Protein AF-A0A3B9VLE1-F1 (afdb_monomer_lite)

Radius of gyration: 15.41 Å; chains: 1; bounding box: 36×22×51 Å

Structure (mmCIF, N/CA/C/O backbone):
data_AF-A0A3B9VLE1-F1
#
_entry.id   AF-A0A3B9VLE1-F1
#
loop_
_atom_site.group_PDB
_atom_site.id
_atom_site.type_symbol
_atom_site.label_atom_id
_atom_site.label_alt_id
_atom_site.label_comp_id
_atom_site.label_asym_id
_atom_site.label_entity_id
_atom_site.label_seq_id
_atom_site.pdbx_PDB_ins_code
_atom_site.Cartn_x
_atom_site.Cartn_y
_atom_site.Cartn_z
_atom_site.occupancy
_atom_site.B_iso_or_equiv
_atom_site.auth_seq_id
_atom_site.auth_comp_id
_atom_site.auth_asym_id
_atom_site.auth_atom_id
_atom_site.pdbx_PDB_model_num
ATOM 1 N N . LEU A 1 1 ? -0.944 -4.011 18.019 1.00 70.25 1 LEU A N 1
ATOM 2 C CA . LEU A 1 1 ? -1.348 -2.941 17.081 1.00 70.25 1 LEU A CA 1
ATOM 3 C C . LEU A 1 1 ? -0.134 -2.202 16.506 1.00 70.25 1 LEU A C 1
ATOM 5 O O . LEU A 1 1 ? 0.035 -2.198 15.294 1.00 70.25 1 LEU A O 1
ATOM 9 N N . ILE A 1 2 ? 0.759 -1.695 17.366 1.00 76.44 2 ILE A N 1
ATOM 10 C CA . ILE A 1 2 ? 2.012 -1.003 16.998 1.00 76.44 2 ILE A CA 1
ATOM 11 C C . ILE A 1 2 ? 2.849 -1.792 15.974 1.00 76.44 2 ILE A C 1
ATOM 13 O O . ILE A 1 2 ? 3.187 -1.263 14.921 1.00 76.44 2 ILE A O 1
ATOM 17 N N . PHE A 1 3 ? 3.097 -3.084 16.216 1.00 76.88 3 PHE A N 1
ATOM 18 C CA . PHE A 1 3 ? 3.827 -3.942 15.270 1.00 76.88 3 PHE A CA 1
ATOM 19 C C . PHE A 1 3 ? 3.157 -4.060 13.893 1.00 76.88 3 PHE A C 1
ATOM 21 O O . PHE A 1 3 ? 3.846 -4.123 12.881 1.00 76.88 3 PHE A O 1
ATOM 28 N N . GLY A 1 4 ? 1.823 -4.056 13.832 1.00 77.31 4 GLY A N 1
ATOM 29 C CA . GLY A 1 4 ? 1.105 -4.088 12.557 1.00 77.31 4 GLY A CA 1
ATOM 30 C C . GLY A 1 4 ? 1.175 -2.754 11.814 1.00 77.31 4 GLY A C 1
ATOM 31 O O . GLY A 1 4 ? 1.253 -2.738 10.591 1.00 77.31 4 GLY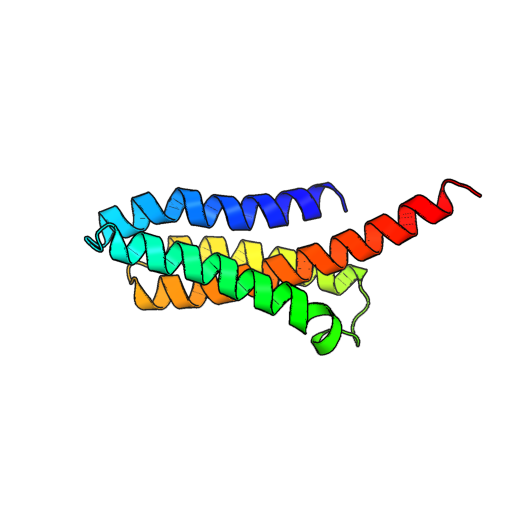 A O 1
ATOM 32 N N . LEU A 1 5 ? 1.202 -1.637 12.549 1.00 81.94 5 LEU A N 1
ATOM 33 C CA . LEU A 1 5 ? 1.368 -0.306 11.971 1.00 81.94 5 LEU A CA 1
ATOM 34 C C . LEU A 1 5 ? 2.775 -0.138 11.381 1.00 81.94 5 LEU A C 1
ATOM 36 O O . LEU A 1 5 ? 2.920 0.314 10.248 1.00 81.94 5 LEU A O 1
ATOM 40 N N . LEU A 1 6 ? 3.796 -0.590 12.118 1.00 83.56 6 LEU A N 1
ATOM 41 C CA . LEU A 1 6 ? 5.168 -0.682 11.618 1.00 83.56 6 LEU A CA 1
ATOM 42 C C . LEU A 1 6 ? 5.242 -1.594 10.388 1.00 83.56 6 LEU A C 1
ATOM 44 O O . LEU A 1 6 ? 5.837 -1.214 9.387 1.00 83.56 6 LEU A O 1
ATOM 48 N N . GLY A 1 7 ? 4.579 -2.754 10.424 1.00 80.50 7 GLY A N 1
ATOM 49 C CA . GLY A 1 7 ? 4.510 -3.681 9.294 1.00 80.50 7 GLY A CA 1
ATOM 50 C C . GLY A 1 7 ? 3.903 -3.062 8.030 1.00 80.50 7 GLY A C 1
ATOM 51 O O . GLY A 1 7 ? 4.459 -3.232 6.949 1.00 80.50 7 GLY A O 1
ATOM 52 N N . ALA A 1 8 ? 2.815 -2.295 8.151 1.00 78.75 8 ALA A N 1
ATOM 53 C CA . ALA A 1 8 ? 2.198 -1.604 7.015 1.00 78.75 8 ALA A CA 1
ATOM 54 C C . ALA A 1 8 ? 3.144 -0.565 6.383 1.00 78.75 8 ALA A C 1
ATOM 56 O O . ALA A 1 8 ? 3.238 -0.465 5.157 1.00 78.75 8 ALA A O 1
ATOM 57 N N . PHE A 1 9 ? 3.891 0.164 7.217 1.00 80.12 9 PHE A N 1
ATOM 58 C CA . PHE A 1 9 ? 4.865 1.153 6.756 1.00 80.12 9 PHE A CA 1
ATOM 59 C C . PHE A 1 9 ? 6.079 0.495 6.088 1.00 80.12 9 PHE A C 1
ATOM 61 O O . PHE A 1 9 ? 6.502 0.907 5.008 1.00 80.12 9 PHE A O 1
ATOM 68 N N . ILE A 1 10 ? 6.594 -0.580 6.692 1.0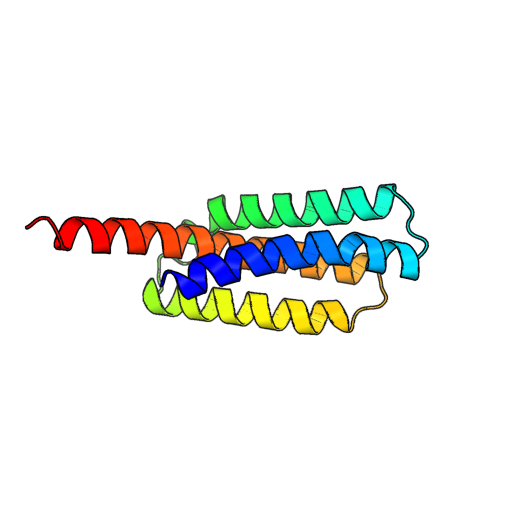0 83.69 10 ILE A N 1
ATOM 69 C CA . ILE A 1 10 ? 7.683 -1.386 6.131 1.00 83.69 10 ILE A CA 1
ATOM 70 C C . ILE A 1 10 ? 7.260 -1.991 4.793 1.00 83.69 10 ILE A C 1
ATOM 72 O O . ILE A 1 10 ? 8.054 -1.971 3.862 1.00 83.69 10 ILE A O 1
ATOM 76 N N . ALA A 1 11 ? 6.021 -2.470 4.655 1.00 79.44 11 ALA A N 1
ATOM 77 C CA . ALA A 1 11 ? 5.528 -3.021 3.396 1.00 79.44 11 ALA A CA 1
ATOM 78 C C . ALA A 1 11 ? 5.572 -1.989 2.258 1.00 79.44 11 ALA A C 1
ATOM 80 O O . ALA A 1 11 ? 6.060 -2.299 1.174 1.00 79.44 11 ALA A O 1
ATOM 81 N N . ALA A 1 12 ? 5.135 -0.749 2.508 1.00 78.75 12 ALA A N 1
ATOM 82 C CA . ALA A 1 12 ? 5.226 0.326 1.519 1.00 78.75 12 ALA A CA 1
ATOM 83 C C . ALA A 1 12 ? 6.689 0.699 1.200 1.00 78.75 12 ALA A C 1
ATOM 85 O O . ALA A 1 12 ? 7.048 0.861 0.033 1.00 78.75 12 ALA A O 1
ATOM 86 N N . GLY A 1 13 ? 7.552 0.782 2.219 1.00 81.75 13 GLY A N 1
ATOM 87 C CA . GLY A 1 13 ? 8.978 1.080 2.045 1.00 81.75 13 GLY A CA 1
ATOM 88 C C . GLY A 1 13 ? 9.751 -0.018 1.306 1.00 81.75 13 GLY A C 1
ATOM 89 O O . GLY A 1 13 ? 10.593 0.283 0.462 1.00 81.75 13 GLY A O 1
ATOM 90 N N . ALA A 1 14 ? 9.430 -1.286 1.564 1.00 83.56 14 ALA A N 1
ATOM 91 C CA . ALA A 1 14 ? 10.043 -2.439 0.913 1.00 83.56 14 ALA A CA 1
ATOM 92 C C . ALA A 1 14 ? 9.784 -2.432 -0.597 1.00 83.56 14 ALA A C 1
ATOM 94 O O . ALA A 1 14 ? 10.701 -2.696 -1.368 1.00 83.56 14 ALA A O 1
ATOM 95 N N . VAL A 1 15 ? 8.576 -2.056 -1.030 1.00 80.00 15 VAL A N 1
ATOM 96 C CA . VAL A 1 15 ? 8.258 -1.914 -2.459 1.00 80.00 15 VAL A CA 1
ATOM 97 C C . VAL A 1 15 ? 9.141 -0.861 -3.120 1.00 80.00 15 VAL A C 1
ATOM 99 O O . VAL A 1 15 ? 9.681 -1.113 -4.190 1.00 80.00 15 VAL A O 1
ATOM 102 N N . ILE A 1 16 ? 9.333 0.299 -2.486 1.00 81.69 16 ILE A N 1
ATOM 103 C CA . ILE A 1 16 ? 10.177 1.370 -3.038 1.00 81.69 16 ILE A CA 1
ATOM 104 C C . ILE A 1 16 ? 11.647 0.929 -3.093 1.00 81.69 16 ILE A C 1
ATOM 106 O O . ILE A 1 16 ? 12.321 1.161 -4.096 1.00 81.69 16 ILE A O 1
ATOM 110 N N . GLY A 1 17 ? 12.135 0.247 -2.052 1.00 80.88 17 GLY A N 1
ATOM 111 C CA . GLY A 1 17 ? 13.491 -0.307 -2.027 1.00 80.88 17 GLY A CA 1
ATOM 112 C C . GLY A 1 17 ? 13.726 -1.352 -3.122 1.00 80.88 17 GLY A C 1
ATOM 113 O O . GLY A 1 17 ? 14.759 -1.327 -3.787 1.00 80.88 17 GLY A O 1
ATOM 114 N N . LEU A 1 18 ? 12.742 -2.226 -3.354 1.00 75.62 18 LEU A N 1
ATOM 115 C CA . LEU A 1 18 ? 12.790 -3.273 -4.378 1.00 75.62 18 LEU A CA 1
ATOM 116 C C . LEU A 1 18 ? 12.486 -2.756 -5.789 1.00 75.62 18 LEU A C 1
ATOM 118 O O . LEU A 1 18 ? 12.871 -3.396 -6.762 1.00 75.62 18 LEU A O 1
ATOM 122 N N . ALA A 1 19 ? 11.834 -1.600 -5.935 1.00 76.31 19 ALA A N 1
ATOM 123 C CA . ALA A 1 19 ? 11.506 -1.034 -7.241 1.00 76.31 19 ALA A CA 1
ATOM 124 C C . ALA A 1 19 ? 12.765 -0.776 -8.079 1.00 76.31 19 ALA A C 1
ATOM 126 O O . ALA A 1 19 ? 12.730 -0.929 -9.296 1.00 76.31 19 ALA A O 1
ATOM 127 N N . ARG A 1 20 ? 13.894 -0.427 -7.446 1.00 71.56 20 ARG A N 1
ATOM 128 C CA . ARG A 1 20 ? 15.150 -0.162 -8.162 1.00 71.56 20 ARG A CA 1
ATOM 129 C C . ARG A 1 20 ? 15.773 -1.432 -8.743 1.00 71.56 20 ARG A C 1
ATOM 131 O O . ARG A 1 20 ? 16.225 -1.405 -9.883 1.00 71.56 20 ARG A O 1
ATOM 138 N N . THR A 1 21 ? 15.764 -2.533 -7.990 1.00 73.38 21 THR A N 1
ATOM 139 C CA . THR A 1 21 ? 16.195 -3.849 -8.486 1.00 73.38 21 THR A CA 1
ATOM 140 C C . THR A 1 21 ? 15.240 -4.366 -9.558 1.00 73.38 21 THR A C 1
ATOM 142 O O . THR A 1 21 ? 15.694 -4.740 -10.630 1.00 73.38 21 THR A O 1
ATOM 145 N N . PHE A 1 22 ? 13.926 -4.243 -9.346 1.00 69.50 22 PHE A N 1
ATOM 146 C CA . PHE A 1 22 ? 12.907 -4.620 -10.331 1.00 69.50 22 PHE A CA 1
ATOM 147 C C . PHE A 1 22 ? 13.079 -3.909 -11.677 1.00 69.50 22 PHE A C 1
ATOM 149 O O . PHE A 1 22 ? 13.042 -4.527 -12.734 1.00 69.50 22 PHE A O 1
ATOM 156 N N . VAL A 1 23 ? 13.272 -2.593 -11.649 1.00 72.75 23 VAL A N 1
ATOM 157 C CA . VAL A 1 23 ? 13.460 -1.778 -12.855 1.00 72.75 23 VAL A CA 1
ATOM 158 C C . VAL A 1 23 ? 14.780 -2.095 -13.555 1.00 72.75 23 VAL A C 1
ATOM 160 O O . VAL A 1 23 ? 14.831 -2.047 -14.785 1.00 72.75 23 VAL A O 1
ATOM 163 N N . GLY A 1 24 ? 15.817 -2.439 -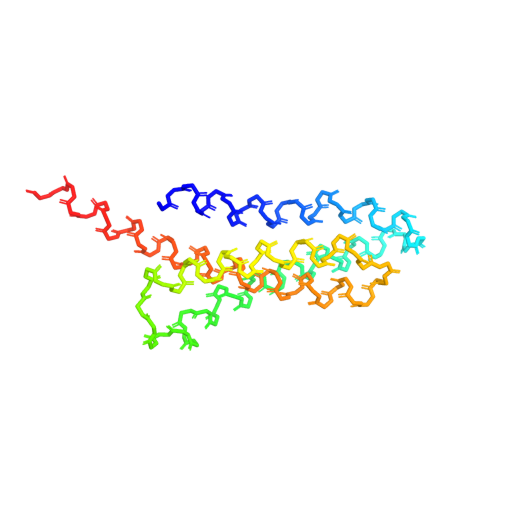12.784 1.00 68.69 24 GLY A N 1
ATOM 164 C CA . GLY A 1 24 ? 17.087 -2.940 -13.305 1.00 68.69 24 GLY A CA 1
ATOM 165 C C . GLY A 1 24 ? 16.915 -4.259 -14.059 1.00 68.69 24 GLY A C 1
ATOM 166 O O . GLY A 1 24 ? 17.341 -4.356 -15.208 1.00 68.69 24 GLY A O 1
ATOM 167 N N . ASP A 1 25 ? 16.207 -5.220 -13.464 1.00 72.19 25 ASP A N 1
ATOM 168 C CA . ASP A 1 25 ? 15.938 -6.534 -14.066 1.00 72.19 25 ASP A CA 1
ATOM 169 C C . ASP A 1 25 ? 15.048 -6.431 -15.319 1.00 72.19 25 ASP A C 1
ATOM 171 O O . ASP A 1 25 ? 15.199 -7.194 -16.272 1.00 72.19 25 ASP A O 1
ATOM 175 N N . LEU A 1 26 ? 14.143 -5.449 -15.351 1.00 68.69 26 LEU A N 1
ATOM 176 C CA . LEU A 1 26 ? 13.207 -5.199 -16.454 1.00 68.69 26 LEU A CA 1
ATOM 177 C C . LEU A 1 26 ? 13.730 -4.226 -17.526 1.00 68.69 26 LEU A C 1
ATOM 179 O O . LEU A 1 26 ? 12.995 -3.925 -18.465 1.00 68.69 26 LEU A O 1
ATOM 183 N N . SER A 1 27 ? 14.962 -3.709 -17.409 1.00 68.44 27 SER A N 1
ATOM 184 C CA . SER A 1 27 ? 15.512 -2.662 -18.299 1.00 68.44 27 SER A CA 1
ATOM 185 C C . SER A 1 27 ? 14.606 -1.422 -18.453 1.00 68.44 27 SER A C 1
ATOM 187 O O . SER A 1 27 ? 14.629 -0.742 -19.477 1.00 68.44 27 SER A O 1
ATOM 189 N N . GLY A 1 28 ? 13.783 -1.112 -17.444 1.00 67.38 28 GLY A N 1
ATOM 190 C CA . GLY A 1 28 ? 12.739 -0.078 -17.523 1.00 67.38 28 GLY A CA 1
ATOM 191 C C . GLY A 1 28 ? 13.237 1.366 -17.368 1.00 67.38 28 GLY A C 1
ATOM 192 O O . GLY A 1 28 ? 12.478 2.306 -17.610 1.00 67.38 28 GLY A O 1
ATOM 193 N N . GLY A 1 29 ? 14.497 1.548 -16.961 1.00 76.50 29 GLY A N 1
ATOM 194 C CA . GLY A 1 29 ? 15.119 2.857 -16.733 1.00 76.50 29 GLY A CA 1
ATOM 195 C C . GLY A 1 29 ? 14.445 3.699 -15.638 1.00 76.50 29 GLY A C 1
ATOM 196 O O . GLY A 1 29 ? 13.483 3.283 -14.993 1.00 76.50 29 GLY A O 1
ATOM 197 N N . ASP A 1 30 ? 14.923 4.927 -15.436 1.00 79.00 30 ASP A N 1
ATOM 198 C CA . ASP A 1 30 ? 14.436 5.813 -14.362 1.00 79.00 30 ASP A CA 1
ATOM 199 C C . ASP A 1 30 ? 12.932 6.138 -14.463 1.00 79.00 30 ASP A C 1
ATOM 201 O O . ASP A 1 30 ? 12.263 6.365 -13.451 1.00 79.00 30 ASP A O 1
ATOM 205 N N . ALA A 1 31 ? 12.369 6.097 -15.675 1.00 82.25 31 ALA A N 1
ATOM 206 C CA . ALA A 1 31 ? 10.943 6.308 -15.908 1.00 82.25 31 ALA A CA 1
ATOM 207 C C . ALA A 1 31 ? 10.076 5.223 -15.245 1.00 82.25 31 ALA A C 1
ATOM 209 O O . ALA A 1 31 ? 9.077 5.540 -14.597 1.00 82.25 31 ALA A O 1
ATOM 210 N N . ALA A 1 32 ? 10.469 3.949 -15.343 1.00 80.38 32 ALA A N 1
ATOM 211 C CA . ALA A 1 32 ? 9.735 2.852 -14.716 1.00 80.38 32 ALA A CA 1
ATOM 212 C C . ALA A 1 32 ? 9.783 2.930 -13.180 1.00 80.38 32 ALA A C 1
ATOM 214 O O . ALA A 1 32 ? 8.787 2.635 -12.516 1.00 80.38 32 ALA A O 1
ATOM 215 N N . TYR A 1 33 ? 10.898 3.404 -12.613 1.00 80.12 33 TYR A N 1
ATOM 216 C CA . TYR A 1 33 ? 10.997 3.662 -11.175 1.00 80.12 33 TYR A CA 1
ATOM 217 C C . TYR A 1 33 ? 10.032 4.768 -10.733 1.00 80.12 33 TYR A C 1
ATOM 219 O O . TYR A 1 33 ? 9.302 4.590 -9.758 1.00 80.12 33 TYR A O 1
ATOM 227 N N . GLY A 1 34 ? 9.963 5.877 -11.478 1.00 84.44 34 GLY A N 1
ATOM 228 C CA . GLY A 1 34 ? 9.008 6.956 -11.211 1.00 84.44 34 GLY A CA 1
ATOM 229 C C . GLY A 1 34 ? 7.546 6.494 -11.266 1.00 84.44 34 GLY A C 1
ATOM 230 O O . GLY A 1 34 ? 6.730 6.908 -10.438 1.00 84.44 34 GLY A O 1
ATOM 231 N N . ILE A 1 35 ? 7.214 5.586 -12.189 1.00 88.19 35 ILE A N 1
ATOM 232 C CA . ILE A 1 35 ? 5.873 4.992 -12.292 1.00 88.19 35 ILE A CA 1
ATOM 233 C C . ILE A 1 35 ? 5.571 4.116 -11.073 1.00 88.19 35 ILE A C 1
ATOM 235 O O . ILE A 1 35 ? 4.524 4.285 -10.459 1.00 88.19 35 ILE A O 1
ATOM 239 N N . LEU A 1 36 ? 6.477 3.218 -10.676 1.00 85.69 36 LEU A N 1
ATOM 240 C CA . LEU A 1 36 ? 6.275 2.381 -9.487 1.00 85.69 36 LEU A CA 1
ATOM 241 C C . LEU A 1 36 ? 6.167 3.224 -8.214 1.00 85.69 36 LEU A C 1
ATOM 243 O O . LEU A 1 36 ? 5.286 2.985 -7.391 1.00 85.69 36 LEU A O 1
ATOM 247 N N . PHE A 1 37 ? 7.010 4.247 -8.078 1.00 87.31 37 PHE A N 1
ATOM 248 C CA . PHE A 1 37 ? 6.966 5.172 -6.953 1.00 87.31 37 PHE A CA 1
ATOM 249 C C . PHE A 1 37 ? 5.617 5.895 -6.888 1.00 87.31 37 PHE A C 1
ATOM 251 O O . PHE A 1 37 ? 4.909 5.806 -5.886 1.00 87.31 37 PHE A O 1
ATOM 258 N N . SER A 1 38 ? 5.211 6.558 -7.972 1.00 89.75 38 SER A N 1
ATOM 259 C CA . SER A 1 38 ? 3.924 7.260 -8.023 1.00 89.75 38 SER A CA 1
ATOM 260 C C . SER A 1 38 ? 2.731 6.315 -7.843 1.00 89.75 38 SER A C 1
ATOM 262 O O . SER A 1 38 ? 1.769 6.690 -7.177 1.00 89.75 38 SER A O 1
ATOM 264 N N . ALA A 1 39 ? 2.809 5.076 -8.335 1.00 90.31 39 ALA A N 1
ATOM 265 C CA . ALA A 1 39 ? 1.789 4.049 -8.148 1.00 90.31 39 ALA A CA 1
ATOM 266 C C . ALA A 1 39 ? 1.602 3.652 -6.673 1.00 90.31 39 ALA A C 1
ATOM 268 O O . ALA A 1 39 ? 0.457 3.561 -6.222 1.00 90.31 39 ALA A O 1
ATOM 269 N N . VAL A 1 40 ? 2.689 3.474 -5.904 1.00 89.44 40 VAL A N 1
ATOM 270 C CA . VAL A 1 40 ? 2.611 3.214 -4.450 1.00 89.44 40 VAL A CA 1
ATOM 271 C C . VAL A 1 40 ? 1.861 4.349 -3.758 1.00 89.44 40 VAL A C 1
ATOM 273 O O . VAL A 1 40 ? 0.913 4.101 -3.013 1.00 89.44 40 VAL A O 1
ATOM 276 N N . PHE A 1 41 ? 2.272 5.596 -4.006 1.00 90.00 41 PHE A N 1
ATOM 277 C CA . PHE A 1 41 ? 1.691 6.766 -3.343 1.00 90.00 41 PHE A CA 1
ATOM 278 C C . PHE A 1 41 ? 0.248 7.028 -3.773 1.00 90.00 41 PHE A C 1
ATOM 280 O O . PHE A 1 41 ? -0.582 7.366 -2.932 1.00 90.00 41 PHE A O 1
ATOM 287 N N . ALA A 1 42 ? -0.078 6.827 -5.050 1.00 91.81 42 ALA A N 1
ATOM 288 C CA . ALA A 1 42 ? -1.444 6.927 -5.546 1.00 91.81 42 ALA A CA 1
ATOM 289 C C . ALA A 1 42 ? -2.343 5.865 -4.898 1.00 91.81 42 ALA A C 1
ATOM 291 O O . ALA A 1 42 ? -3.410 6.198 -4.382 1.00 91.81 42 ALA A O 1
ATOM 292 N N . GLY A 1 43 ? -1.889 4.607 -4.847 1.00 88.56 43 GLY A N 1
ATOM 293 C CA . GLY A 1 43 ? -2.590 3.527 -4.153 1.00 88.56 43 GLY A CA 1
ATOM 294 C C . GLY A 1 43 ? -2.803 3.849 -2.675 1.00 88.56 43 GLY A C 1
ATOM 295 O O . GLY A 1 43 ? -3.923 3.747 -2.178 1.00 88.56 43 GLY A O 1
ATOM 296 N N . LEU A 1 44 ? -1.759 4.323 -1.989 1.00 89.31 44 LEU A N 1
ATOM 297 C CA . LEU A 1 44 ? -1.819 4.740 -0.588 1.00 89.31 44 LEU A CA 1
ATOM 298 C C . LEU A 1 44 ? -2.835 5.865 -0.363 1.00 89.31 44 LEU A C 1
ATOM 300 O O . LEU A 1 44 ? -3.679 5.754 0.524 1.00 89.31 44 LEU A O 1
ATOM 304 N N . ALA A 1 45 ? -2.793 6.924 -1.175 1.00 89.56 45 ALA A N 1
ATOM 305 C CA . ALA A 1 45 ? -3.713 8.053 -1.077 1.00 89.56 45 ALA A CA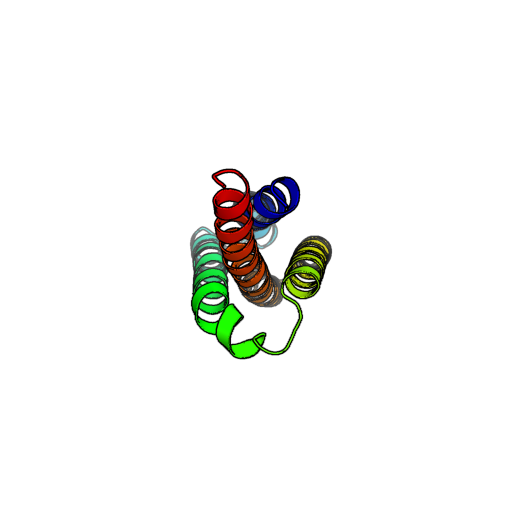 1
ATOM 306 C C . ALA A 1 45 ? -5.173 7.613 -1.267 1.00 89.56 45 ALA A C 1
ATOM 308 O O . ALA A 1 45 ? -6.045 8.002 -0.488 1.00 89.56 45 ALA A O 1
ATOM 309 N N . ILE A 1 46 ? -5.431 6.744 -2.250 1.00 89.69 46 ILE A N 1
ATOM 310 C CA . ILE A 1 46 ? -6.756 6.156 -2.480 1.00 89.69 46 ILE A CA 1
ATOM 311 C C . ILE A 1 46 ? -7.177 5.298 -1.281 1.00 89.69 46 ILE A C 1
ATOM 313 O O . ILE A 1 46 ? -8.301 5.432 -0.800 1.00 89.69 46 ILE A O 1
ATOM 317 N N . GLY A 1 47 ? -6.282 4.456 -0.760 1.00 84.94 47 GLY A N 1
ATOM 318 C CA . GLY A 1 47 ? -6.535 3.606 0.405 1.00 84.94 47 GLY A CA 1
ATOM 319 C C . GLY A 1 47 ? -6.869 4.402 1.666 1.00 84.94 47 GLY A C 1
ATOM 320 O O . GLY A 1 47 ? -7.785 4.036 2.399 1.00 84.94 47 GLY A O 1
ATOM 321 N N . ILE A 1 48 ? -6.188 5.527 1.884 1.00 87.06 48 ILE A N 1
ATOM 322 C CA . ILE A 1 48 ? -6.458 6.442 2.998 1.00 87.06 48 ILE A CA 1
ATOM 323 C C . ILE A 1 48 ? -7.819 7.130 2.819 1.00 87.06 48 ILE A C 1
ATOM 325 O O . ILE A 1 48 ? -8.619 7.165 3.754 1.00 87.06 48 ILE A O 1
ATOM 329 N N . ALA A 1 49 ? -8.100 7.655 1.624 1.00 84.88 49 ALA A N 1
ATOM 330 C CA . ALA A 1 49 ? -9.313 8.426 1.354 1.00 84.88 49 ALA A CA 1
ATOM 331 C C . ALA A 1 49 ? -10.586 7.562 1.335 1.00 84.88 49 ALA A C 1
ATOM 333 O O . ALA A 1 49 ? -11.621 7.952 1.879 1.00 84.88 49 ALA A O 1
ATOM 334 N N . PHE A 1 50 ? -10.524 6.383 0.711 1.00 79.44 50 PHE A N 1
ATOM 335 C CA . PHE A 1 50 ? -11.684 5.513 0.511 1.00 79.44 50 PHE A CA 1
ATOM 336 C C . PHE A 1 50 ? -11.774 4.364 1.514 1.00 79.44 50 PHE A C 1
ATOM 338 O O . PHE A 1 50 ? -12.869 3.844 1.727 1.00 79.44 50 PHE A O 1
ATOM 345 N N . GLY A 1 51 ? -10.677 3.988 2.173 1.00 74.88 51 GLY A N 1
ATOM 346 C CA . GLY A 1 51 ? -10.631 2.850 3.092 1.00 74.88 51 GLY A CA 1
ATOM 347 C C . GLY A 1 51 ? -11.701 2.864 4.183 1.00 74.88 51 GLY A C 1
ATOM 348 O O . G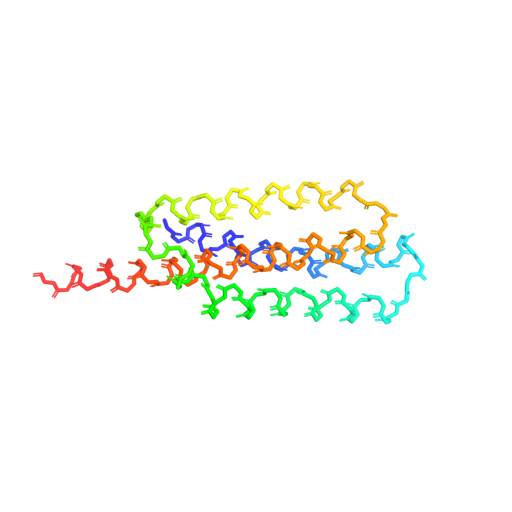LY A 1 51 ? -12.479 1.913 4.275 1.00 74.88 51 GLY A O 1
ATOM 349 N N . PRO A 1 52 ? -11.827 3.945 4.972 1.00 69.94 52 PRO A N 1
ATOM 350 C CA . PRO A 1 52 ? -12.842 4.029 6.021 1.00 69.94 52 PRO A CA 1
ATOM 351 C C . PRO A 1 52 ? -14.270 3.985 5.474 1.00 69.94 52 PRO A C 1
ATOM 353 O O . PRO A 1 52 ? -15.171 3.465 6.127 1.00 69.94 52 PRO A O 1
ATOM 356 N N . LYS A 1 53 ? -14.481 4.529 4.270 1.00 68.00 53 LYS A N 1
ATOM 357 C CA . LYS A 1 53 ? -15.803 4.664 3.651 1.00 68.00 53 LYS A CA 1
ATOM 358 C C . LYS A 1 53 ? -16.292 3.328 3.089 1.00 68.00 53 LYS A C 1
ATOM 360 O O . LYS A 1 53 ? -17.438 2.953 3.324 1.00 68.00 53 LYS A O 1
ATOM 365 N N . VAL A 1 54 ? -15.405 2.592 2.416 1.00 66.69 54 VAL A N 1
ATOM 366 C CA . VAL A 1 54 ? -15.689 1.286 1.795 1.00 66.69 54 VAL A CA 1
ATOM 367 C C . VAL A 1 54 ? -15.823 0.179 2.841 1.00 66.69 54 VAL A C 1
ATOM 369 O O . VAL A 1 54 ? -16.682 -0.686 2.709 1.00 66.69 54 VAL A O 1
ATOM 372 N N . PHE A 1 55 ? -15.029 0.221 3.914 1.00 63.00 55 PHE A N 1
ATOM 373 C CA . PHE A 1 55 ? -15.000 -0.844 4.921 1.00 63.00 55 PHE A CA 1
ATOM 374 C C . PHE A 1 55 ? -15.655 -0.467 6.262 1.00 63.00 55 PHE A C 1
ATOM 376 O O . PHE A 1 55 ? -15.453 -1.154 7.264 1.00 63.00 55 PHE A O 1
ATOM 383 N N . SER A 1 56 ? -16.494 0.574 6.287 1.00 63.97 56 SER A N 1
ATOM 384 C CA . SER A 1 56 ? -17.226 1.026 7.487 1.00 63.97 56 SER A CA 1
ATOM 385 C C . SER A 1 56 ? -18.115 -0.047 8.135 1.00 63.97 56 SER A C 1
ATOM 387 O O . SER A 1 56 ? -18.457 0.070 9.310 1.00 63.97 56 SER A O 1
ATOM 389 N N . GLN A 1 57 ? -18.464 -1.102 7.393 1.00 65.88 57 GLN A N 1
ATOM 390 C CA . GLN A 1 57 ? -19.341 -2.180 7.853 1.00 65.88 57 GLN A CA 1
ATOM 391 C C . GLN A 1 57 ? -18.618 -3.289 8.640 1.00 65.88 57 GLN A C 1
ATOM 393 O O . GLN A 1 57 ? -19.274 -4.092 9.301 1.00 65.88 57 GLN A O 1
ATOM 398 N N . PHE A 1 58 ? -17.280 -3.355 8.604 1.00 64.81 58 PHE A N 1
ATOM 399 C CA . PHE A 1 58 ? -16.513 -4.397 9.297 1.00 64.81 58 PHE A CA 1
ATOM 400 C C . PHE A 1 58 ? -15.939 -3.908 10.632 1.00 64.81 58 PHE A C 1
ATOM 402 O O . PHE A 1 58 ? -15.508 -2.765 10.778 1.00 64.81 58 PHE A O 1
ATOM 409 N N . SER A 1 59 ? -15.856 -4.807 11.621 1.00 72.38 59 SER A N 1
ATOM 410 C CA . SER A 1 59 ? -15.184 -4.518 12.892 1.00 72.38 59 SER A CA 1
ATOM 411 C C . SER A 1 59 ? -13.718 -4.140 12.642 1.00 72.38 59 SER A C 1
ATOM 413 O O . SER A 1 59 ? -12.945 -4.944 12.115 1.00 72.38 59 SER A O 1
ATOM 415 N N . ARG A 1 60 ? -13.328 -2.931 13.069 1.00 69.06 60 ARG A N 1
ATOM 416 C CA . ARG A 1 60 ? -12.015 -2.295 12.821 1.00 69.06 60 ARG A CA 1
ATOM 417 C C . ARG A 1 60 ? -10.829 -3.237 13.078 1.00 69.06 60 ARG A C 1
ATOM 419 O O . ARG A 1 60 ? -9.887 -3.286 12.293 1.00 69.06 60 ARG A O 1
ATOM 426 N N . ARG A 1 61 ? -10.923 -4.067 14.122 1.00 71.31 61 ARG A N 1
ATOM 427 C CA . ARG A 1 61 ? -9.900 -5.046 14.527 1.00 71.31 61 ARG A CA 1
ATOM 428 C C . ARG A 1 61 ? -9.659 -6.169 13.500 1.00 71.31 61 ARG A C 1
ATOM 430 O O . ARG A 1 61 ? -8.518 -6.579 13.320 1.00 71.31 61 ARG A O 1
ATOM 437 N N . ARG A 1 62 ? -10.699 -6.647 12.800 1.00 76.94 62 ARG A N 1
ATOM 438 C CA . ARG A 1 62 ? -10.576 -7.669 11.733 1.00 76.94 62 ARG A CA 1
ATOM 439 C C . ARG A 1 62 ? -10.103 -7.063 10.418 1.00 76.94 62 ARG A C 1
ATOM 441 O O . ARG A 1 62 ? -9.288 -7.661 9.730 1.00 76.94 62 ARG A O 1
ATOM 448 N N . LEU A 1 63 ? -10.600 -5.870 10.111 1.00 78.50 63 LEU A N 1
ATOM 449 C CA . LEU A 1 63 ? -10.266 -5.104 8.913 1.00 78.50 63 LEU A CA 1
ATOM 450 C C . LEU A 1 63 ? -8.764 -4.790 8.863 1.00 78.50 63 LEU A C 1
ATOM 452 O O . LEU A 1 63 ? -8.123 -5.025 7.846 1.00 78.50 63 LEU A O 1
ATOM 456 N N . PHE A 1 64 ? -8.187 -4.369 9.993 1.00 81.88 64 PHE A N 1
ATOM 457 C CA . PHE A 1 64 ? -6.747 -4.146 10.126 1.00 81.88 64 PHE A CA 1
ATOM 458 C C . PHE A 1 64 ? -5.922 -5.411 9.867 1.00 81.88 64 PHE A C 1
ATOM 460 O O . PHE A 1 64 ? -5.012 -5.396 9.043 1.00 81.88 64 PHE A O 1
ATOM 467 N N . GLY A 1 65 ? -6.261 -6.520 10.534 1.00 82.12 65 GLY A N 1
ATOM 468 C CA . GLY A 1 65 ? -5.557 -7.789 10.344 1.00 82.12 65 GLY A CA 1
ATOM 469 C C . GLY A 1 65 ? -5.657 -8.298 8.905 1.00 82.12 65 GLY A C 1
ATOM 470 O O . GLY A 1 65 ? -4.645 -8.653 8.314 1.00 82.12 65 GLY A O 1
ATOM 471 N N . ALA A 1 66 ? -6.854 -8.261 8.315 1.00 84.44 66 ALA A N 1
ATOM 472 C CA . ALA A 1 66 ? -7.081 -8.689 6.938 1.00 84.44 66 ALA A CA 1
ATOM 473 C C . ALA A 1 66 ? -6.319 -7.817 5.928 1.00 84.44 66 ALA A C 1
ATOM 475 O O . ALA A 1 66 ? -5.632 -8.356 5.067 1.00 84.44 66 ALA A O 1
ATOM 476 N N . ALA A 1 67 ? -6.383 -6.487 6.054 1.00 83.88 67 ALA A N 1
ATOM 477 C CA . ALA A 1 67 ? -5.663 -5.572 5.169 1.00 83.88 67 ALA A CA 1
ATOM 478 C C . ALA A 1 67 ? -4.143 -5.779 5.253 1.00 83.88 67 ALA A C 1
ATOM 480 O O . ALA A 1 67 ? -3.467 -5.810 4.225 1.00 83.88 67 ALA A O 1
ATOM 481 N N . LEU A 1 68 ? -3.613 -5.990 6.462 1.00 84.81 68 LEU A N 1
ATOM 482 C CA . LEU A 1 68 ? -2.193 -6.256 6.673 1.00 84.81 68 LEU A CA 1
ATOM 483 C C . LEU A 1 68 ? -1.762 -7.607 6.081 1.00 84.81 68 LEU A C 1
ATOM 485 O O . LEU A 1 68 ? -0.738 -7.678 5.404 1.00 84.81 68 LEU A O 1
ATOM 489 N N . SER A 1 69 ? -2.547 -8.669 6.285 1.00 87.69 69 SER A N 1
ATOM 490 C CA . SER A 1 69 ? -2.277 -9.984 5.692 1.00 87.69 69 SER A CA 1
ATOM 491 C C . SER A 1 69 ? -2.325 -9.944 4.164 1.00 87.69 69 SER A C 1
ATOM 493 O O . SER A 1 69 ? -1.463 -10.534 3.517 1.00 87.69 69 SER A O 1
ATOM 495 N N . VAL A 1 70 ? -3.282 -9.215 3.580 1.00 87.31 70 VAL A N 1
ATOM 496 C CA . VAL A 1 70 ? -3.379 -9.031 2.124 1.00 87.31 70 VAL A CA 1
ATOM 497 C C . VAL A 1 70 ? -2.177 -8.252 1.593 1.00 87.31 70 VAL A C 1
ATOM 499 O O . VAL A 1 70 ? -1.587 -8.668 0.601 1.00 87.31 70 VAL A O 1
ATOM 502 N N . ALA A 1 71 ? -1.755 -7.175 2.262 1.00 85.94 71 ALA A N 1
ATOM 503 C CA . ALA A 1 71 ? -0.556 -6.433 1.871 1.00 85.94 71 ALA A CA 1
ATOM 504 C C . ALA A 1 71 ? 0.706 -7.317 1.910 1.00 85.94 71 ALA A C 1
ATOM 506 O O . ALA A 1 71 ? 1.501 -7.300 0.972 1.00 85.94 71 ALA A O 1
ATOM 507 N N . GLY A 1 72 ? 0.860 -8.142 2.953 1.00 84.75 72 GLY A N 1
ATOM 508 C CA . GLY A 1 72 ? 1.953 -9.112 3.054 1.00 84.75 72 GLY A CA 1
ATOM 509 C C . GLY A 1 72 ? 1.912 -10.178 1.955 1.00 84.75 72 GLY A C 1
ATOM 510 O O . GLY A 1 72 ? 2.937 -10.493 1.358 1.00 84.75 72 GLY A O 1
ATOM 511 N N . PHE A 1 73 ? 0.727 -10.692 1.628 1.00 88.81 73 PHE A N 1
ATOM 512 C CA . PHE A 1 73 ? 0.553 -11.641 0.530 1.00 88.81 73 PHE A CA 1
ATOM 513 C C . PHE A 1 73 ? 0.907 -11.019 -0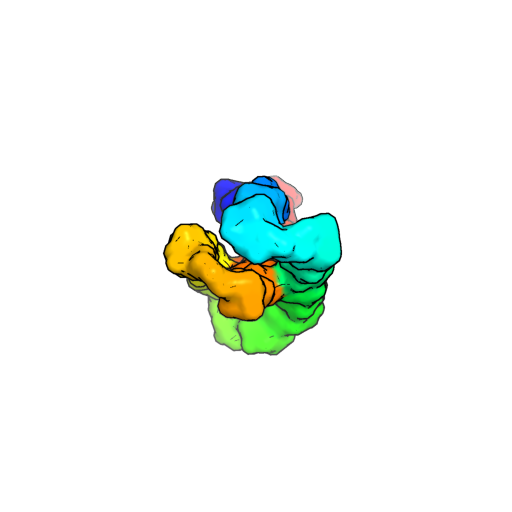.829 1.00 88.81 73 PHE A C 1
ATOM 515 O O . PHE A 1 73 ? 1.606 -11.638 -1.629 1.00 88.81 73 PHE A O 1
ATOM 522 N N . LEU A 1 74 ? 0.495 -9.771 -1.073 1.00 85.94 74 LEU A N 1
ATOM 523 C CA . LEU A 1 74 ? 0.821 -9.047 -2.302 1.00 85.94 74 LEU A CA 1
ATOM 524 C C . LEU A 1 74 ? 2.327 -8.808 -2.464 1.00 85.94 74 LEU A C 1
ATOM 526 O O . LEU A 1 74 ? 2.796 -8.809 -3.595 1.00 85.94 74 LEU A O 1
ATOM 530 N N . LEU A 1 75 ? 3.093 -8.661 -1.376 1.00 84.50 75 LEU A N 1
ATOM 531 C CA . LEU A 1 75 ? 4.560 -8.596 -1.451 1.00 84.50 75 LEU A CA 1
ATOM 532 C C . LEU A 1 75 ? 5.171 -9.902 -1.964 1.00 84.50 75 LEU A C 1
ATOM 534 O O . LEU A 1 75 ? 6.068 -9.869 -2.804 1.00 84.50 75 LEU A O 1
ATOM 538 N N . VAL A 1 76 ? 4.670 -11.047 -1.489 1.00 85.50 76 VAL A N 1
ATOM 539 C CA . VAL A 1 76 ? 5.110 -12.357 -1.986 1.00 85.50 76 VAL A CA 1
ATOM 540 C C . VAL A 1 76 ? 4.779 -12.473 -3.469 1.00 85.50 76 VAL A C 1
ATOM 542 O O . VAL A 1 76 ? 5.656 -12.789 -4.260 1.00 85.50 76 VAL A O 1
ATOM 545 N N . VAL A 1 77 ? 3.549 -12.132 -3.867 1.00 84.88 77 VAL A N 1
ATOM 546 C CA . VAL A 1 77 ? 3.137 -12.141 -5.280 1.00 84.88 77 VAL A CA 1
ATOM 547 C C . VAL A 1 77 ? 4.007 -11.211 -6.125 1.00 84.88 77 VAL A C 1
ATOM 549 O O . VAL A 1 77 ? 4.459 -11.619 -7.191 1.00 84.88 77 VAL A O 1
ATOM 552 N N . LEU A 1 78 ? 4.282 -9.993 -5.648 1.00 83.75 78 LEU A N 1
ATOM 553 C CA . LEU A 1 78 ? 5.127 -9.026 -6.344 1.00 83.75 78 LEU A CA 1
ATOM 554 C C . LEU A 1 78 ? 6.512 -9.611 -6.619 1.00 83.75 78 LEU A C 1
ATOM 556 O O . LEU A 1 78 ? 6.996 -9.473 -7.733 1.00 83.75 78 LEU A O 1
ATOM 560 N N . SER A 1 79 ? 7.102 -10.329 -5.659 1.00 82.38 79 SER A N 1
ATOM 561 C CA . SER A 1 79 ? 8.409 -10.975 -5.825 1.00 82.38 79 SER A CA 1
ATOM 562 C C . SER A 1 79 ? 8.446 -12.054 -6.916 1.00 82.38 79 SER A C 1
ATOM 564 O O . SER A 1 79 ? 9.537 -12.381 -7.377 1.00 82.38 79 SER A O 1
ATOM 566 N N . LEU A 1 80 ? 7.306 -12.633 -7.311 1.00 83.19 80 LEU A N 1
ATOM 567 C CA . LEU A 1 80 ? 7.234 -13.624 -8.393 1.00 83.19 80 LEU A CA 1
ATOM 568 C C . LEU A 1 80 ? 6.993 -12.999 -9.775 1.00 83.19 80 LEU A C 1
ATOM 570 O O . LEU A 1 80 ? 7.124 -13.686 -10.789 1.00 83.19 80 LEU A O 1
ATOM 574 N N . LEU A 1 81 ? 6.605 -11.726 -9.847 1.00 79.69 81 LEU A N 1
ATOM 575 C CA . LEU A 1 81 ? 6.291 -11.083 -11.117 1.00 79.69 81 LEU A CA 1
ATOM 576 C C . LEU A 1 81 ? 7.572 -10.632 -11.820 1.00 79.69 81 LEU A C 1
ATOM 578 O O . LEU A 1 81 ? 8.402 -9.963 -11.232 1.00 79.69 81 LEU A O 1
ATOM 582 N N . GLN A 1 82 ? 7.704 -10.934 -13.109 1.00 74.56 82 GLN A N 1
ATOM 583 C CA . GLN A 1 82 ? 8.786 -10.429 -13.972 1.00 74.56 82 GLN A CA 1
ATOM 584 C C . GLN A 1 82 ? 8.225 -9.560 -15.107 1.00 74.56 82 GLN A C 1
ATOM 586 O O . GLN A 1 82 ? 8.745 -9.534 -16.218 1.00 74.56 82 GLN A O 1
ATOM 591 N N . ASN A 1 83 ? 7.105 -8.877 -14.853 1.00 77.81 83 ASN A N 1
ATOM 592 C CA . ASN A 1 83 ? 6.439 -8.010 -15.822 1.00 77.81 83 ASN A CA 1
ATOM 593 C C . ASN A 1 83 ? 6.064 -6.678 -15.166 1.00 77.81 83 ASN A C 1
ATOM 595 O O . ASN A 1 83 ? 5.322 -6.657 -14.182 1.00 77.81 83 ASN A O 1
ATOM 599 N N . LEU A 1 84 ? 6.545 -5.572 -15.743 1.00 76.06 84 LEU A N 1
ATOM 600 C CA . LEU A 1 84 ? 6.369 -4.224 -15.202 1.00 76.06 84 LEU A CA 1
ATOM 601 C C . LEU A 1 84 ? 4.892 -3.833 -15.049 1.00 76.06 84 LEU A C 1
ATOM 603 O O . LEU A 1 84 ? 4.516 -3.247 -14.040 1.00 76.06 84 LEU A O 1
ATOM 607 N N . VAL A 1 85 ? 4.041 -4.178 -16.017 1.00 82.38 85 VAL A N 1
ATOM 608 C CA . VAL A 1 85 ? 2.618 -3.795 -15.997 1.00 82.38 85 VAL A CA 1
ATOM 609 C C . VAL A 1 85 ? 1.891 -4.487 -14.845 1.00 82.38 85 VAL A C 1
ATOM 611 O O . VAL A 1 85 ? 1.142 -3.851 -14.102 1.00 82.38 85 VAL A O 1
ATOM 614 N N . LEU A 1 86 ? 2.156 -5.783 -14.654 1.00 82.88 86 LEU A N 1
ATOM 615 C CA . LEU A 1 86 ? 1.595 -6.551 -13.541 1.00 82.88 86 LEU A CA 1
ATOM 616 C C . LEU A 1 86 ? 2.147 -6.067 -12.197 1.00 82.88 86 LEU A C 1
ATOM 618 O O . LEU A 1 86 ? 1.388 -5.951 -11.237 1.00 82.88 86 LEU A O 1
ATOM 622 N N . ALA A 1 87 ? 3.440 -5.737 -12.138 1.00 84.12 87 ALA A N 1
ATOM 623 C CA . ALA A 1 87 ? 4.063 -5.183 -10.943 1.00 84.12 87 ALA A CA 1
ATOM 624 C C . ALA A 1 87 ? 3.397 -3.863 -10.534 1.00 84.12 87 ALA A C 1
ATOM 626 O O . ALA A 1 87 ? 2.984 -3.729 -9.387 1.00 84.12 87 ALA A O 1
ATOM 627 N N . VAL A 1 88 ? 3.193 -2.927 -11.469 1.00 86.06 88 VAL A N 1
ATOM 628 C CA . VAL A 1 88 ? 2.490 -1.659 -11.204 1.00 86.06 88 VAL A CA 1
ATOM 629 C C . VAL A 1 88 ? 1.081 -1.913 -10.667 1.00 86.06 88 VAL A C 1
ATOM 631 O O . VAL A 1 88 ? 0.691 -1.307 -9.671 1.00 86.06 88 VAL A O 1
ATOM 634 N N . PHE A 1 89 ? 0.328 -2.839 -11.267 1.00 87.12 89 PHE A N 1
ATOM 635 C CA . PHE A 1 89 ? -1.023 -3.162 -10.806 1.00 87.12 89 PHE A CA 1
ATOM 636 C C . PHE A 1 89 ? -1.039 -3.702 -9.366 1.00 87.12 89 PHE A C 1
ATOM 638 O O . PHE A 1 89 ? -1.811 -3.232 -8.527 1.00 87.12 89 PHE A O 1
ATOM 645 N N . VAL A 1 90 ? -0.146 -4.646 -9.051 1.00 88.00 90 VAL A N 1
ATOM 646 C CA . VAL A 1 90 ? -0.000 -5.201 -7.696 1.00 88.00 90 VAL A CA 1
ATOM 647 C C . VAL A 1 90 ? 0.444 -4.133 -6.702 1.00 88.00 90 VAL A C 1
ATOM 649 O O . VAL A 1 90 ? -0.064 -4.089 -5.585 1.00 88.00 90 VAL A O 1
ATOM 652 N N . VAL A 1 91 ? 1.340 -3.238 -7.109 1.00 88.38 91 VAL A N 1
ATOM 653 C CA . VAL A 1 91 ? 1.841 -2.137 -6.285 1.00 88.38 91 VAL A CA 1
ATOM 654 C C . VAL A 1 91 ? 0.740 -1.135 -5.930 1.00 88.38 91 VAL A C 1
ATOM 656 O O . VAL A 1 91 ? 0.659 -0.715 -4.776 1.00 88.38 91 VAL A O 1
ATOM 659 N N . VAL A 1 92 ? -0.149 -0.797 -6.869 1.00 89.94 92 VAL A N 1
ATOM 660 C CA . VAL A 1 92 ? -1.316 0.055 -6.581 1.00 89.94 92 VAL A CA 1
ATOM 661 C C . VAL A 1 92 ? -2.225 -0.607 -5.545 1.00 89.94 92 VAL A C 1
ATOM 663 O O . VAL A 1 92 ? -2.626 0.039 -4.576 1.00 89.94 92 VAL A O 1
ATOM 666 N N . LEU A 1 93 ? -2.524 -1.900 -5.714 1.00 88.19 93 LEU A N 1
ATOM 667 C CA . LEU A 1 93 ? -3.339 -2.652 -4.756 1.00 88.19 93 LEU A CA 1
ATOM 668 C C . LEU A 1 93 ? -2.673 -2.721 -3.381 1.00 88.19 93 LEU A C 1
ATOM 670 O O . LEU A 1 93 ? -3.326 -2.497 -2.364 1.00 88.19 93 LEU A O 1
ATOM 674 N N . LEU A 1 94 ? -1.369 -2.982 -3.343 1.00 89.44 94 LEU A N 1
ATOM 675 C CA . LEU A 1 94 ? -0.588 -3.024 -2.114 1.00 89.44 94 LEU A CA 1
ATOM 676 C C . LEU A 1 94 ? -0.628 -1.674 -1.395 1.00 89.44 94 LEU A C 1
ATOM 678 O O . LEU A 1 94 ? -0.897 -1.638 -0.194 1.00 89.44 94 LEU A O 1
ATOM 682 N N . GLY A 1 95 ? -0.431 -0.570 -2.123 1.00 88.44 95 GLY A N 1
ATOM 683 C CA . GLY A 1 95 ? -0.571 0.784 -1.590 1.00 88.44 95 GLY A CA 1
ATOM 684 C C . GLY A 1 95 ? -1.964 1.019 -1.005 1.00 88.44 95 GLY A C 1
ATOM 685 O O . GLY A 1 95 ? -2.081 1.506 0.118 1.00 88.44 95 GLY A O 1
ATOM 686 N N . LEU A 1 96 ? -3.014 0.590 -1.710 1.00 89.31 96 LEU A N 1
ATOM 687 C CA . LEU A 1 96 ? -4.398 0.702 -1.251 1.00 89.31 96 LEU A CA 1
ATOM 688 C C . LEU A 1 96 ? -4.617 -0.043 0.070 1.00 89.31 96 LEU A C 1
ATOM 690 O O . LEU A 1 96 ? -5.063 0.565 1.043 1.00 89.31 96 LEU A O 1
ATOM 694 N N . PHE A 1 97 ? -4.264 -1.328 0.151 1.00 86.06 97 PHE A N 1
ATOM 695 C CA . PHE A 1 97 ? -4.442 -2.115 1.377 1.00 86.06 97 PHE A CA 1
ATOM 696 C C . PHE A 1 97 ? -3.562 -1.621 2.531 1.00 86.06 97 PHE A C 1
ATOM 698 O O . PHE A 1 97 ? -4.020 -1.579 3.676 1.00 86.06 97 PHE A O 1
ATOM 705 N N . SER A 1 98 ? -2.335 -1.183 2.241 1.00 86.50 98 SER A N 1
ATOM 706 C CA . SER A 1 98 ? -1.461 -0.566 3.241 1.00 86.50 98 SER A CA 1
ATOM 707 C C . SER A 1 98 ? -2.061 0.738 3.786 1.00 86.50 98 SER A C 1
ATOM 709 O O . SER A 1 98 ? -2.113 0.928 5.001 1.00 86.50 98 SER A O 1
ATOM 711 N N . GLY A 1 99 ? -2.629 1.588 2.923 1.00 85.56 99 GLY A N 1
ATOM 712 C CA . GLY A 1 99 ? -3.298 2.832 3.321 1.00 85.56 99 GLY A CA 1
ATOM 713 C C . GLY A 1 99 ? -4.531 2.595 4.191 1.00 85.56 99 GLY A C 1
ATOM 714 O O . GLY A 1 99 ? -4.716 3.265 5.208 1.00 85.56 99 GLY A O 1
ATOM 715 N N . VAL A 1 100 ? -5.335 1.584 3.852 1.00 85.94 100 VAL A N 1
ATOM 716 C CA . VAL A 1 100 ? -6.481 1.154 4.670 1.00 85.94 100 VAL A CA 1
ATOM 717 C C . VAL A 1 100 ? -6.015 0.681 6.051 1.00 85.94 100 VAL A C 1
ATOM 719 O O . VAL A 1 100 ? -6.586 1.088 7.067 1.00 85.94 100 VAL A O 1
ATOM 722 N N . SER A 1 101 ? -4.969 -0.152 6.103 1.00 85.81 101 SER A N 1
ATOM 723 C CA . SER A 1 101 ? -4.373 -0.636 7.354 1.00 85.81 101 SER A CA 1
ATOM 724 C C . SER A 1 101 ? -3.847 0.521 8.208 1.00 85.81 101 SER A C 1
ATOM 726 O O . SER A 1 101 ? -4.115 0.571 9.408 1.00 85.81 101 SER A O 1
ATOM 728 N N . TRP A 1 102 ? -3.174 1.495 7.590 1.00 84.12 102 TRP A N 1
ATOM 729 C CA . TRP A 1 102 ? -2.660 2.686 8.262 1.00 84.12 102 TRP A CA 1
ATOM 730 C C . TRP A 1 102 ? -3.774 3.495 8.931 1.00 84.12 102 TRP A C 1
ATOM 732 O O . TRP A 1 102 ? -3.751 3.662 10.148 1.00 84.12 102 TRP A O 1
ATOM 742 N N . VAL A 1 103 ? -4.793 3.936 8.184 1.00 84.31 103 VAL A N 1
ATOM 743 C CA . VAL A 1 103 ? -5.894 4.741 8.753 1.00 84.31 103 VAL A CA 1
ATOM 744 C C . VAL A 1 103 ? -6.632 3.984 9.852 1.00 84.31 103 VAL A C 1
ATOM 746 O O . VAL A 1 103 ? -6.954 4.542 10.903 1.00 84.31 103 VAL A O 1
ATOM 749 N N . THR A 1 104 ? -6.871 2.693 9.635 1.00 82.62 104 THR A N 1
ATOM 750 C CA . THR A 1 104 ? -7.574 1.845 10.598 1.00 82.62 104 THR A CA 1
ATOM 751 C C . THR A 1 104 ? -6.753 1.653 11.879 1.00 82.62 104 THR A C 1
ATOM 753 O O . THR A 1 104 ? -7.305 1.723 12.978 1.00 82.62 104 THR A O 1
ATOM 756 N N . GLY A 1 105 ? -5.435 1.473 11.754 1.00 80.62 105 GLY A N 1
ATOM 757 C CA . GLY A 1 105 ? -4.500 1.376 12.875 1.00 80.62 105 GLY A CA 1
ATOM 758 C C . GLY A 1 105 ? -4.380 2.683 13.659 1.00 80.62 105 GLY A C 1
ATOM 759 O O . GLY A 1 105 ? -4.490 2.665 14.881 1.00 80.62 105 GLY A O 1
ATOM 760 N N . PHE A 1 106 ? -4.251 3.824 12.974 1.00 79.06 106 PHE A N 1
ATOM 761 C CA . PHE A 1 106 ? -4.228 5.148 13.616 1.00 79.06 106 PHE A CA 1
ATOM 762 C C . PHE A 1 106 ? -5.505 5.442 14.395 1.00 79.06 106 PHE A C 1
ATOM 764 O O . PHE A 1 106 ? -5.455 5.952 15.511 1.00 79.06 106 PHE A O 1
ATOM 771 N N . THR A 1 107 ? -6.654 5.072 13.832 1.00 79.94 107 THR A N 1
ATOM 772 C CA . THR A 1 107 ? -7.944 5.268 14.499 1.00 79.94 107 THR A CA 1
ATOM 773 C C . THR A 1 107 ? -8.053 4.416 15.768 1.00 79.94 107 THR A C 1
ATOM 775 O O . THR A 1 107 ? -8.635 4.862 16.749 1.00 79.94 107 THR A O 1
ATOM 778 N N . MET A 1 108 ? -7.498 3.197 15.774 1.00 75.56 108 MET A N 1
ATOM 779 C CA . MET A 1 108 ? -7.476 2.349 16.973 1.00 75.56 108 MET A CA 1
ATOM 780 C C . MET A 1 108 ? -6.512 2.871 18.043 1.00 75.56 108 MET A C 1
ATOM 782 O O . MET A 1 108 ? -6.916 2.938 19.200 1.00 75.56 108 MET A O 1
ATOM 786 N N . LEU A 1 109 ? -5.315 3.336 17.659 1.00 76.69 109 LEU A N 1
ATOM 787 C CA . LEU A 1 109 ? -4.379 3.974 18.596 1.00 76.69 109 LEU A CA 1
ATOM 788 C C . LEU A 1 109 ? -5.004 5.181 19.303 1.00 76.69 109 LEU A C 1
ATOM 790 O O . LEU A 1 109 ? -4.843 5.333 20.508 1.00 76.69 109 LEU A O 1
ATOM 794 N N . GLY A 1 110 ? -5.749 6.022 18.578 1.00 67.88 110 GLY A N 1
ATOM 795 C CA . GLY A 1 110 ? -6.406 7.191 19.175 1.00 67.88 110 GLY A CA 1
ATOM 796 C C . GLY A 1 110 ? -7.472 6.842 20.224 1.00 67.88 110 GLY A C 1
ATOM 797 O O . GLY A 1 110 ? -7.708 7.624 21.144 1.00 67.88 110 GLY A O 1
ATOM 798 N N . MET A 1 111 ? -8.101 5.668 20.113 1.00 65.19 111 MET A N 1
ATOM 799 C CA . MET A 1 111 ? -9.083 5.192 21.093 1.00 65.19 111 MET A CA 1
ATOM 800 C C . MET A 1 111 ? -8.414 4.503 22.290 1.00 65.19 111 MET A C 1
ATOM 802 O O . MET A 1 111 ? -8.862 4.695 23.409 1.00 65.19 111 MET A O 1
ATOM 806 N N . GLU A 1 112 ? -7.326 3.754 22.080 1.00 62.38 112 GLU A N 1
ATOM 807 C CA . GLU A 1 112 ? -6.582 3.105 23.175 1.00 62.38 112 GLU A CA 1
ATOM 808 C C . GLU A 1 112 ? -5.901 4.141 24.096 1.00 62.38 112 GLU A C 1
ATOM 810 O O . GLU A 1 112 ? -5.950 4.005 25.313 1.00 62.38 112 GLU A O 1
ATOM 815 N N . VAL A 1 113 ? -5.361 5.238 23.545 1.00 56.09 113 VAL A N 1
ATOM 816 C CA . VAL A 1 113 ? -4.702 6.305 24.336 1.00 56.09 113 VAL A CA 1
ATOM 817 C C . VAL A 1 113 ? -5.685 7.122 25.187 1.00 56.09 113 VAL A C 1
ATOM 819 O O . VAL A 1 113 ? -5.302 7.685 26.209 1.00 56.09 113 VAL A O 1
ATOM 822 N N . SER A 1 114 ? -6.958 7.209 24.790 1.00 54.19 114 SER A N 1
ATOM 823 C CA . SER A 1 114 ? -7.965 7.955 25.560 1.00 54.19 114 SER A CA 1
ATOM 824 C C . SER A 1 114 ? -8.535 7.174 26.750 1.00 54.19 114 SER A C 1
ATOM 826 O O . SER A 1 114 ? -9.095 7.804 27.648 1.00 54.19 114 SER A O 1
ATOM 828 N N . ASP A 1 115 ? -8.349 5.850 26.786 1.00 53.59 115 ASP A N 1
ATOM 829 C CA . ASP A 1 115 ? -8.747 4.989 27.909 1.00 53.59 115 ASP A CA 1
ATOM 830 C C . ASP A 1 115 ? -7.678 4.911 29.014 1.00 53.59 115 ASP A C 1
ATOM 832 O O . ASP A 1 115 ? -8.027 4.704 30.168 1.00 53.59 115 ASP A O 1
ATOM 836 N N . GLU A 1 116 ? -6.394 5.147 28.716 1.00 50.03 116 GLU A N 1
ATOM 837 C CA . GLU A 1 116 ? -5.323 5.168 29.737 1.00 50.03 116 GLU A CA 1
ATOM 838 C C . GLU A 1 116 ? -5.279 6.471 30.569 1.00 50.03 116 GLU A C 1
ATOM 840 O O . GLU A 1 116 ? -4.551 6.555 31.557 1.00 50.03 116 GLU A O 1
ATOM 845 N N . LEU A 1 117 ? -6.051 7.497 30.185 1.00 48.44 117 LEU A N 1
ATOM 846 C CA . LEU A 1 117 ? -6.123 8.804 30.861 1.00 48.44 117 LEU A CA 1
ATOM 847 C C . LEU A 1 117 ? -7.414 9.014 31.686 1.00 48.44 117 LEU A C 1
ATOM 849 O O . LEU A 1 117 ? -7.711 10.150 32.068 1.00 48.44 117 LEU A O 1
ATOM 853 N N . ARG A 1 118 ? -8.181 7.955 31.969 1.00 46.12 118 ARG A N 1
ATOM 854 C CA . ARG A 1 118 ? -9.267 7.941 32.967 1.00 46.12 118 ARG A CA 1
ATOM 855 C C . ARG A 1 118 ? -8.987 6.908 34.048 1.00 46.12 118 ARG A C 1
ATOM 857 O O . ARG A 1 118 ? -9.379 7.195 35.200 1.00 46.12 118 ARG A O 1
#

Foldseek 3Di:
DVVLLVLLVVLLVVQLVCQVVLCVLLVVPPVLSVLLNVLLVQLLVQLQVCLCVVCVPDDLVVLLVVLSVLLVVLVVVLVPDNDSVVNSVSSSPSSNSSNSNNNSVVVVVVVVVVVVVD

pLDDT: mean 78.85, std 9.6, range [46.12, 91.81]

Secondary structure (DSSP, 8-state):
-HHHHHHHHHHHHHHHHHHHHHHHHTT-HHHHHHHHHHHHHHHHHHHHHHHHHHSTTS-HHHHHHHHHHHHHHHHHHHHH---HHHHHHHHHHHHHHHHHHHHHHHHHHHHHHHHTT-

Sequence (118 aa):
LIFGLLGAFIAAGAVIGLARTFVGDLSGGDAAYGILFSAVFAGLAIGIAFGPKVFSQFSRRRLFGAALSVAGFLLVVLSLLQNLVLAVFVVVLLGLFSGVSWVTGFTMLGMEVSDELR